Protein AF-A0A7C3W7R0-F1 (afdb_monomer_lite)

Radius of gyration: 16.01 Å; chains: 1; bounding box: 53×27×35 Å

Foldseek 3Di:
DPDDDPVVLLVLLLVQLQVLVVPDPDLCSLVSSLVVCVVVVHDPSSSLLNVQLRLNFDDQVVCVVVVHPRDGNDDPDLSSLVSSLVVLLVCCPVPPVCNDPDSVRSLVCVLVCLVVPCVSVVDDVSVVSSVVSSVVVVVVVVVVVVVPDDD

Structure (mmCIF, N/CA/C/O backbone):
data_AF-A0A7C3W7R0-F1
#
_entry.id   AF-A0A7C3W7R0-F1
#
loop_
_atom_site.group_PDB
_atom_site.id
_atom_site.type_symbol
_atom_site.label_atom_id
_atom_site.label_alt_id
_atom_site.label_comp_id
_atom_site.label_asym_id
_atom_site.label_entity_id
_atom_site.label_seq_id
_atom_site.pdbx_PDB_ins_code
_atom_site.Cartn_x
_atom_site.Cartn_y
_atom_site.Cartn_z
_atom_site.occupancy
_atom_site.B_iso_or_equiv
_atom_site.auth_seq_id
_atom_site.auth_comp_id
_atom_site.auth_asym_id
_atom_site.auth_atom_id
_atom_site.pdbx_PDB_model_num
ATOM 1 N N . VAL A 1 1 ? 11.401 12.904 12.734 1.00 46.09 1 VAL A N 1
ATOM 2 C CA . VAL A 1 1 ? 10.298 12.466 13.625 1.00 46.09 1 VAL A CA 1
ATOM 3 C C . VAL A 1 1 ? 10.838 11.250 14.364 1.00 46.09 1 VAL A C 1
ATOM 5 O O . VAL A 1 1 ? 11.120 10.284 13.687 1.00 46.09 1 VAL A O 1
ATOM 8 N N . ASN A 1 2 ? 11.076 11.307 15.682 1.00 54.06 2 ASN A N 1
ATOM 9 C CA . ASN A 1 2 ? 11.744 10.224 16.446 1.00 54.06 2 ASN A CA 1
ATOM 10 C C . ASN A 1 2 ? 10.754 9.351 17.241 1.00 54.06 2 ASN A C 1
ATOM 12 O O . ASN A 1 2 ? 11.035 8.954 18.370 1.00 54.06 2 ASN A O 1
ATOM 16 N N . ALA A 1 3 ? 9.563 9.097 16.696 1.00 64.81 3 ALA A N 1
ATOM 17 C CA . ALA A 1 3 ? 8.647 8.138 17.308 1.00 64.81 3 ALA A CA 1
ATOM 18 C C . ALA A 1 3 ? 8.980 6.730 16.785 1.00 64.81 3 ALA A C 1
ATOM 20 O O . ALA A 1 3 ? 9.109 6.574 15.569 1.00 64.81 3 ALA A O 1
ATOM 21 N N . PRO A 1 4 ? 9.136 5.719 17.659 1.00 86.12 4 PRO A N 1
ATOM 22 C CA . PRO A 1 4 ? 9.346 4.346 17.218 1.00 86.12 4 PRO A CA 1
ATOM 23 C C . PRO A 1 4 ? 8.137 3.858 16.410 1.00 86.12 4 PRO A C 1
ATOM 25 O O . PRO A 1 4 ? 6.994 4.138 16.769 1.00 86.12 4 PRO A O 1
ATOM 28 N N . VAL A 1 5 ? 8.404 3.125 15.327 1.00 93.38 5 VAL A N 1
ATOM 29 C CA . VAL A 1 5 ? 7.372 2.509 14.481 1.00 93.38 5 VAL A CA 1
ATOM 30 C C . VAL A 1 5 ? 6.678 1.386 15.252 1.00 93.38 5 VAL A C 1
ATOM 32 O O . VAL A 1 5 ? 7.341 0.510 15.812 1.00 93.38 5 VAL A O 1
ATOM 35 N N . ASP A 1 6 ? 5.346 1.380 15.254 1.00 97.00 6 ASP A N 1
ATOM 36 C CA . ASP A 1 6 ? 4.552 0.293 15.825 1.00 97.00 6 ASP A CA 1
ATOM 37 C C . ASP A 1 6 ? 4.574 -0.938 14.905 1.00 97.00 6 ASP A C 1
ATOM 39 O O . ASP A 1 6 ? 3.751 -1.111 14.000 1.00 97.00 6 ASP A O 1
ATOM 43 N N . MET A 1 7 ? 5.548 -1.815 15.140 1.00 96.50 7 MET A N 1
ATOM 44 C CA . MET A 1 7 ? 5.735 -3.023 14.339 1.00 96.50 7 MET A CA 1
ATOM 45 C C . MET A 1 7 ? 4.608 -4.051 14.508 1.00 96.50 7 MET A C 1
ATOM 47 O O . MET A 1 7 ? 4.398 -4.859 13.600 1.00 96.50 7 MET A O 1
ATOM 51 N N . GLU A 1 8 ? 3.859 -4.030 15.621 1.00 97.75 8 GLU A N 1
ATOM 52 C CA . GLU A 1 8 ? 2.691 -4.906 15.771 1.00 97.75 8 GLU A CA 1
ATOM 53 C C . GLU A 1 8 ? 1.587 -4.469 14.807 1.00 97.75 8 GLU A C 1
ATOM 55 O O . GLU A 1 8 ? 1.028 -5.308 14.089 1.00 97.75 8 GLU A O 1
ATOM 60 N N . LEU A 1 9 ? 1.311 -3.163 14.728 1.00 98.31 9 LEU A N 1
ATOM 61 C CA . LEU A 1 9 ? 0.366 -2.647 13.746 1.00 98.31 9 LEU A CA 1
ATOM 62 C C . LEU A 1 9 ? 0.834 -2.920 12.317 1.00 98.31 9 LEU A C 1
ATOM 64 O O . LEU A 1 9 ? 0.018 -3.360 11.510 1.00 98.31 9 LEU A O 1
ATOM 68 N N . VAL A 1 10 ? 2.117 -2.712 11.998 1.00 98.50 10 VAL A N 1
ATOM 69 C CA . VAL A 1 10 ? 2.650 -3.018 10.657 1.00 98.50 10 VAL A CA 1
ATOM 70 C C . VAL A 1 10 ? 2.377 -4.477 10.291 1.00 98.50 10 VAL A C 1
ATOM 72 O O . VAL A 1 10 ? 1.790 -4.746 9.244 1.00 98.50 10 VAL A O 1
ATOM 75 N N . GLY A 1 11 ? 2.729 -5.421 11.168 1.00 98.56 11 GLY A N 1
ATOM 76 C CA . GLY A 1 11 ? 2.535 -6.848 10.912 1.00 98.56 11 GLY A CA 1
ATOM 77 C C . GLY A 1 11 ? 1.062 -7.243 10.776 1.00 98.56 11 GLY A C 1
ATOM 78 O O . GLY A 1 11 ? 0.684 -7.928 9.825 1.00 98.56 11 GLY A O 1
ATOM 79 N N . ARG A 1 12 ? 0.203 -6.799 11.701 1.00 98.44 12 ARG A N 1
ATOM 80 C CA . ARG A 1 12 ? -1.230 -7.145 11.687 1.00 98.44 12 ARG A CA 1
ATOM 81 C C . ARG A 1 12 ? -1.974 -6.451 10.552 1.00 98.44 12 ARG A C 1
ATOM 83 O O . ARG A 1 12 ? -2.794 -7.082 9.891 1.00 98.44 12 ARG A O 1
ATOM 90 N N . GLY A 1 13 ? -1.679 -5.179 10.308 1.00 98.62 13 GLY A N 1
ATOM 91 C CA . GLY A 1 13 ? -2.227 -4.416 9.194 1.00 98.62 13 GLY A CA 1
ATOM 92 C C . GLY A 1 13 ? -1.850 -5.045 7.855 1.00 98.62 13 GLY A C 1
ATOM 93 O O . GLY A 1 13 ? -2.737 -5.318 7.053 1.00 98.62 13 GLY A O 1
ATOM 94 N N . ALA A 1 14 ? -0.576 -5.392 7.649 1.00 98.38 14 ALA A N 1
ATOM 95 C CA . ALA A 1 14 ? -0.132 -6.095 6.445 1.00 98.38 14 ALA A CA 1
ATOM 96 C C . ALA A 1 14 ? -0.800 -7.469 6.279 1.00 98.38 14 ALA A C 1
ATOM 98 O O . ALA A 1 14 ? -1.192 -7.822 5.172 1.00 98.38 14 ALA A O 1
ATOM 99 N N . LEU A 1 15 ? -0.997 -8.230 7.358 1.00 98.44 15 LEU A N 1
ATOM 100 C CA . LEU A 1 15 ? -1.652 -9.538 7.283 1.00 98.44 15 LEU A CA 1
ATOM 101 C C . LEU A 1 15 ? -3.137 -9.444 6.898 1.00 98.44 15 LEU A C 1
ATOM 103 O O . LEU A 1 15 ? -3.635 -10.295 6.163 1.00 98.44 15 LEU A O 1
ATOM 107 N N . PHE A 1 16 ? -3.854 -8.443 7.416 1.00 98.56 16 PHE A N 1
ATOM 108 C CA . PHE A 1 16 ? -5.312 -8.377 7.308 1.00 98.56 16 PHE A CA 1
ATOM 109 C C . PHE A 1 16 ? -5.854 -7.334 6.322 1.00 98.56 16 PHE A C 1
ATOM 111 O O . PHE A 1 16 ? -7.065 -7.341 6.105 1.00 98.56 16 PHE A O 1
ATOM 118 N N . HIS A 1 17 ? -5.028 -6.462 5.726 1.00 98.44 17 HIS A N 1
ATOM 119 C CA . HIS A 1 17 ? -5.496 -5.362 4.858 1.00 98.44 17 HIS A CA 1
ATOM 120 C C . HIS A 1 17 ? -6.497 -5.825 3.782 1.00 98.44 17 HIS A C 1
ATOM 122 O O . HIS A 1 17 ? -7.496 -5.157 3.526 1.00 98.44 17 HIS A O 1
ATOM 128 N N . ASP A 1 18 ? -6.270 -7.021 3.240 1.00 98.44 18 ASP A N 1
ATOM 129 C CA . ASP A 1 18 ? -7.035 -7.630 2.157 1.00 98.44 18 ASP A CA 1
ATOM 130 C C . ASP A 1 18 ? -8.114 -8.632 2.613 1.00 98.44 18 ASP A C 1
ATOM 132 O O . ASP A 1 18 ? -8.701 -9.337 1.788 1.00 98.44 18 ASP A O 1
ATOM 136 N N . LEU A 1 19 ? -8.418 -8.721 3.916 1.00 98.44 19 LEU A N 1
ATOM 137 C CA . LEU A 1 19 ? -9.325 -9.733 4.482 1.00 98.44 19 LEU A CA 1
ATOM 138 C C . LEU A 1 19 ? -10.689 -9.786 3.773 1.00 98.44 19 LEU A C 1
ATOM 140 O O . LEU A 1 19 ? -11.276 -10.857 3.631 1.00 98.44 19 LEU A O 1
ATOM 144 N N . GLY A 1 20 ? -11.200 -8.656 3.279 1.00 98.31 20 GLY A N 1
ATOM 145 C CA . GLY A 1 20 ? -12.470 -8.619 2.552 1.00 98.31 20 GLY A CA 1
ATOM 146 C C . GLY A 1 20 ? -12.481 -9.398 1.233 1.00 98.31 20 GLY A C 1
ATOM 147 O O . GLY A 1 20 ? -13.568 -9.740 0.755 1.00 98.31 20 GLY A O 1
ATOM 148 N N . LYS A 1 21 ? -11.313 -9.764 0.679 1.00 98.25 21 LYS A N 1
ATOM 149 C CA . LYS A 1 21 ? -11.199 -10.607 -0.524 1.00 98.25 21 LYS A CA 1
ATOM 150 C C . LYS A 1 21 ? -11.804 -11.998 -0.356 1.00 98.25 21 LYS A C 1
ATOM 152 O O . LYS A 1 21 ? -12.165 -12.623 -1.346 1.00 98.25 21 LYS A O 1
ATOM 157 N N . VAL A 1 22 ? -12.054 -12.443 0.880 1.00 98.00 22 VAL A N 1
ATOM 158 C CA . VAL A 1 22 ? -12.836 -13.665 1.152 1.00 98.00 22 VAL A CA 1
ATOM 159 C C . VAL A 1 22 ? -14.318 -13.544 0.762 1.00 98.00 22 VAL A C 1
ATOM 161 O O . VAL A 1 22 ? -15.028 -14.549 0.722 1.00 98.00 22 VAL A O 1
ATOM 164 N N . LYS A 1 23 ? -14.817 -12.323 0.523 1.00 98.06 23 LYS A N 1
ATOM 165 C CA . LYS A 1 23 ? -16.204 -12.040 0.119 1.00 98.06 23 LYS A CA 1
ATOM 166 C C . LYS A 1 23 ? -16.309 -11.405 -1.263 1.00 98.06 23 LYS A C 1
ATOM 168 O O . LYS A 1 23 ? -17.267 -11.697 -1.970 1.00 98.06 23 LYS A O 1
ATOM 173 N N . THR A 1 24 ? -15.379 -10.528 -1.638 1.00 96.94 24 THR A N 1
ATOM 174 C CA . THR A 1 24 ? -15.407 -9.845 -2.938 1.00 96.94 24 THR A CA 1
ATOM 175 C C . THR A 1 24 ? -14.018 -9.411 -3.384 1.00 96.94 24 THR A C 1
ATOM 177 O O . THR A 1 24 ? -13.209 -8.998 -2.567 1.00 96.94 24 THR A O 1
ATOM 180 N N . HIS A 1 25 ? -13.765 -9.425 -4.692 1.00 94.81 25 HIS A N 1
ATOM 181 C CA . HIS A 1 25 ? -12.565 -8.826 -5.290 1.00 94.81 25 HIS A CA 1
ATOM 182 C C . HIS A 1 25 ? -12.801 -7.392 -5.803 1.00 94.81 25 HIS A C 1
ATOM 184 O O . HIS A 1 25 ? -11.904 -6.793 -6.392 1.00 94.81 25 HIS A O 1
ATOM 190 N N . ALA A 1 26 ? -14.009 -6.850 -5.615 1.00 94.06 26 ALA A N 1
ATOM 191 C CA . ALA A 1 26 ? -14.356 -5.477 -5.975 1.00 94.06 26 ALA A CA 1
ATOM 192 C C . ALA A 1 26 ? -13.862 -4.469 -4.922 1.00 94.06 26 ALA A C 1
ATOM 194 O O . ALA A 1 26 ? -13.308 -4.848 -3.890 1.00 94.06 26 ALA A O 1
ATOM 195 N N . ILE A 1 27 ? -14.029 -3.170 -5.178 1.00 92.31 27 ILE A N 1
ATOM 196 C CA . ILE A 1 27 ? -13.415 -2.099 -4.376 1.00 92.31 27 ILE A CA 1
ATOM 197 C C . ILE A 1 27 ? -13.888 -2.074 -2.914 1.00 92.31 27 ILE A C 1
ATOM 199 O O . ILE A 1 27 ? -13.171 -1.628 -2.024 1.00 92.31 27 ILE A O 1
ATOM 203 N N . GLU A 1 28 ? -15.066 -2.627 -2.650 1.00 94.38 28 GLU A N 1
ATOM 204 C CA . GLU A 1 28 ? -15.698 -2.694 -1.339 1.00 94.38 28 GLU A CA 1
ATOM 205 C C . GLU A 1 28 ? -14.996 -3.665 -0.379 1.00 94.38 28 GLU A C 1
ATOM 207 O O . GLU A 1 28 ? -15.346 -3.691 0.803 1.00 94.38 28 GLU A O 1
ATOM 212 N N . HIS A 1 29 ? -14.013 -4.451 -0.842 1.00 97.38 29 HIS A N 1
ATOM 213 C CA . HIS A 1 29 ? -13.278 -5.386 0.015 1.00 97.38 29 HIS A CA 1
ATOM 214 C C . HIS A 1 29 ? -12.595 -4.695 1.201 1.00 97.38 29 HIS A C 1
ATOM 216 O O . HIS A 1 29 ? -12.533 -5.297 2.265 1.00 97.38 29 HIS A O 1
ATOM 222 N N . GLY A 1 30 ? -12.175 -3.431 1.083 1.00 96.62 30 GLY A N 1
ATOM 223 C CA . GLY A 1 30 ? -11.640 -2.689 2.229 1.00 96.62 30 GLY A CA 1
ATOM 224 C C . GLY A 1 30 ? -12.665 -2.532 3.362 1.00 96.62 30 GLY A C 1
ATOM 225 O O . GLY A 1 30 ? -12.426 -2.954 4.493 1.00 96.62 30 GLY A O 1
ATOM 226 N N . ARG A 1 31 ? -13.866 -2.027 3.036 1.00 95.38 31 ARG A N 1
ATOM 227 C CA . ARG A 1 31 ? -14.986 -1.878 3.990 1.00 95.38 31 ARG A CA 1
ATOM 228 C C . ARG A 1 31 ? -15.451 -3.228 4.537 1.00 95.38 31 ARG A C 1
ATOM 230 O O . ARG A 1 31 ? -15.640 -3.385 5.739 1.00 95.38 31 ARG A O 1
ATOM 237 N N . ILE A 1 32 ? -15.638 -4.214 3.658 1.00 97.19 32 ILE A N 1
ATOM 238 C CA . ILE A 1 32 ? -16.088 -5.556 4.057 1.00 97.19 32 ILE A CA 1
ATOM 239 C C . ILE A 1 32 ? -15.042 -6.229 4.954 1.00 97.19 32 ILE A C 1
ATOM 241 O O . ILE A 1 32 ? -15.402 -6.883 5.930 1.00 97.19 32 ILE A O 1
ATOM 245 N N . GLY A 1 33 ? -13.753 -6.046 4.661 1.00 98.00 33 GLY A N 1
ATOM 246 C CA . GLY A 1 33 ? -12.653 -6.506 5.503 1.00 98.00 33 GLY A CA 1
ATOM 247 C C . GLY A 1 33 ? -12.728 -5.904 6.901 1.00 98.00 33 GLY A C 1
ATOM 248 O O . GLY A 1 33 ? -12.711 -6.647 7.881 1.00 98.00 33 GLY A O 1
ATOM 249 N N . ALA A 1 34 ? -12.910 -4.585 7.003 1.00 97.38 34 ALA A N 1
ATOM 250 C CA . ALA A 1 34 ? -13.049 -3.902 8.287 1.00 97.38 34 ALA A CA 1
ATOM 251 C C . ALA A 1 34 ? -14.262 -4.398 9.097 1.00 97.38 34 ALA A C 1
ATOM 253 O O . ALA A 1 34 ? -14.153 -4.590 10.311 1.00 97.38 34 ALA A O 1
ATOM 254 N N . GLU A 1 35 ? -15.394 -4.674 8.440 1.00 97.31 35 GLU A N 1
ATOM 255 C CA . GLU A 1 35 ? -16.591 -5.261 9.064 1.00 97.31 35 GLU A CA 1
ATOM 256 C C . GLU A 1 35 ? -16.340 -6.680 9.586 1.00 97.31 35 GLU A C 1
ATOM 258 O O . GLU A 1 35 ? -16.702 -6.996 10.722 1.00 97.31 35 GLU A O 1
ATOM 263 N N . LEU A 1 36 ? -15.663 -7.527 8.805 1.00 98.25 36 LEU A N 1
ATOM 264 C CA . LEU A 1 36 ? -15.224 -8.848 9.264 1.00 98.25 36 LEU A CA 1
ATOM 265 C C . LEU A 1 36 ? -14.251 -8.734 10.443 1.00 98.25 36 LEU A C 1
ATOM 267 O O . LEU A 1 36 ? -14.339 -9.507 11.396 1.00 98.25 36 LEU A O 1
ATOM 271 N N . GLY A 1 37 ? -13.365 -7.739 10.414 1.00 98.25 37 GLY A N 1
ATOM 272 C CA . GLY A 1 37 ? -12.426 -7.464 11.491 1.00 98.25 37 GLY A CA 1
ATOM 273 C C . GLY A 1 37 ? -13.108 -7.157 12.825 1.00 98.25 37 GLY A C 1
ATOM 274 O O . GLY A 1 37 ? -12.590 -7.558 13.864 1.00 98.25 37 GLY A O 1
ATOM 275 N N . VAL A 1 38 ? -14.286 -6.516 12.821 1.00 98.00 38 VAL A N 1
ATOM 276 C CA . VAL A 1 38 ? -15.083 -6.302 14.046 1.00 98.00 38 VAL A CA 1
ATOM 277 C C . VAL A 1 38 ? -15.498 -7.639 14.655 1.00 98.00 38 VAL A C 1
ATOM 279 O O . VAL A 1 38 ? -15.303 -7.856 15.848 1.00 98.00 38 VAL A O 1
ATOM 282 N N . ALA A 1 39 ? -16.021 -8.556 13.836 1.00 96.62 39 ALA A N 1
ATOM 283 C CA . ALA A 1 39 ? -16.454 -9.877 14.293 1.00 96.62 39 ALA A CA 1
ATOM 284 C C . ALA A 1 39 ? -15.290 -10.739 14.818 1.00 96.62 39 ALA A C 1
ATOM 286 O O . ALA A 1 39 ? -15.496 -11.593 15.677 1.00 96.62 39 ALA A O 1
ATOM 287 N N . LEU A 1 40 ? -14.072 -10.496 14.326 1.00 97.19 40 LEU A N 1
ATOM 288 C CA . LEU A 1 40 ? -12.842 -11.159 14.766 1.00 97.19 40 LEU A CA 1
ATOM 289 C C . LEU A 1 40 ? -12.170 -10.484 15.976 1.00 97.19 40 LEU A C 1
ATOM 291 O O . LEU A 1 40 ? -11.148 -10.978 16.449 1.00 97.19 40 LEU A O 1
ATOM 295 N N . GLY A 1 41 ? -12.702 -9.363 16.475 1.00 97.94 41 GLY A N 1
ATOM 296 C CA . GLY A 1 41 ? -12.104 -8.625 17.592 1.00 97.94 41 GLY A CA 1
ATOM 297 C C . GLY A 1 41 ? -10.792 -7.916 17.236 1.00 97.94 41 GLY A C 1
ATOM 298 O O . GLY A 1 41 ? -9.935 -7.733 18.102 1.00 97.94 41 GLY A O 1
ATOM 299 N N . LEU A 1 42 ? -10.599 -7.537 15.968 1.00 98.25 42 LEU A N 1
ATOM 300 C CA . LEU A 1 42 ? -9.409 -6.802 15.546 1.00 98.25 42 LEU A CA 1
ATOM 301 C C . LEU A 1 42 ? -9.440 -5.346 16.059 1.00 98.25 42 LEU A C 1
ATOM 303 O O . LEU A 1 42 ? -10.494 -4.697 15.996 1.00 98.25 42 LEU A O 1
ATOM 307 N N . PRO A 1 43 ? -8.291 -4.805 16.518 1.00 97.94 43 PRO A N 1
ATOM 308 C CA . PRO A 1 43 ? -8.156 -3.405 16.910 1.00 97.94 43 PRO A CA 1
ATOM 309 C C . PRO A 1 43 ? -8.619 -2.456 15.810 1.00 97.94 43 PRO A C 1
ATOM 311 O O . PRO A 1 43 ? -8.591 -2.796 14.624 1.00 97.94 43 PRO A O 1
ATOM 314 N N . GLN A 1 44 ? -9.060 -1.263 16.204 1.00 97.88 44 GLN A N 1
ATOM 315 C CA . GLN A 1 44 ? -9.560 -0.276 15.252 1.00 97.88 44 GLN A CA 1
ATOM 316 C C . GLN A 1 44 ? -8.494 0.103 14.227 1.00 97.88 44 GLN A C 1
ATOM 318 O O . GLN A 1 44 ? -8.775 0.099 13.040 1.00 97.88 44 GLN A O 1
ATOM 323 N N . GLU A 1 45 ? -7.259 0.292 14.666 1.00 97.94 45 GLU A N 1
ATOM 324 C CA . GLU A 1 45 ? -6.123 0.697 13.847 1.00 97.94 45 GLU A CA 1
ATOM 325 C C . GLU A 1 45 ? -5.831 -0.314 12.727 1.00 97.94 45 GLU A C 1
ATOM 327 O O . GLU A 1 45 ? -5.503 0.067 11.608 1.00 97.94 45 GLU A O 1
ATOM 332 N N . VAL A 1 46 ? -6.010 -1.614 12.996 1.00 98.62 46 VAL A N 1
ATOM 333 C CA . VAL A 1 46 ? -5.859 -2.673 11.982 1.00 98.62 46 VAL A CA 1
ATOM 334 C C . VAL A 1 46 ? -7.014 -2.631 10.980 1.00 98.62 46 VAL A C 1
ATOM 336 O O . VAL A 1 46 ? -6.804 -2.829 9.787 1.00 98.62 46 VAL A O 1
ATOM 339 N N . ARG A 1 47 ? -8.240 -2.375 11.449 1.00 98.38 47 ARG A N 1
ATOM 340 C CA . ARG A 1 47 ? -9.429 -2.259 10.588 1.00 98.38 47 ARG A CA 1
ATOM 341 C C . ARG A 1 47 ? -9.372 -1.002 9.719 1.00 98.38 47 ARG A C 1
ATOM 343 O O . ARG A 1 47 ? -9.749 -1.066 8.553 1.00 98.38 47 ARG A O 1
ATOM 350 N N . ASP A 1 48 ? -8.833 0.091 10.245 1.00 97.94 48 ASP A N 1
ATOM 351 C CA . ASP A 1 48 ? -8.643 1.343 9.518 1.00 97.94 48 ASP A CA 1
ATOM 352 C C . ASP A 1 48 ? -7.699 1.141 8.322 1.00 97.94 48 ASP A C 1
ATOM 354 O O . ASP A 1 48 ? -8.002 1.608 7.226 1.00 97.94 48 ASP A O 1
ATOM 358 N N . VAL A 1 49 ? -6.620 0.359 8.474 1.00 98.44 49 VAL A N 1
ATOM 359 C CA . VAL A 1 49 ? -5.746 -0.032 7.348 1.00 98.44 49 VAL A CA 1
ATOM 360 C C . VAL A 1 49 ? -6.546 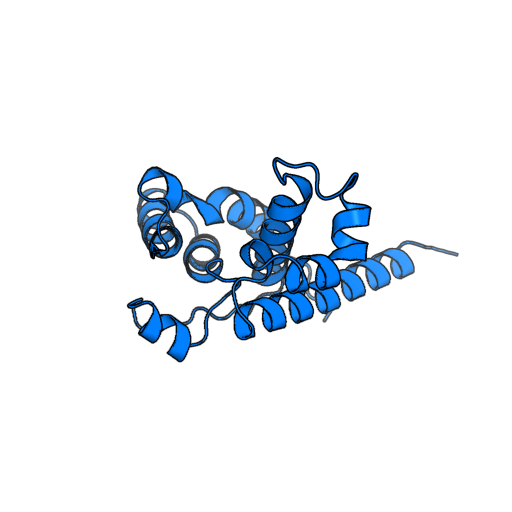-0.718 6.234 1.00 98.44 49 VAL A C 1
ATOM 362 O O . VAL A 1 49 ? -6.341 -0.414 5.059 1.00 98.44 49 VAL A O 1
ATOM 365 N N . MET A 1 50 ? -7.494 -1.599 6.574 1.00 98.19 50 MET A N 1
ATOM 366 C CA . MET A 1 50 ? -8.327 -2.287 5.576 1.00 98.19 50 MET A CA 1
ATOM 367 C C . MET A 1 50 ? -9.190 -1.303 4.788 1.00 98.19 50 MET A C 1
ATOM 369 O O . MET A 1 50 ? -9.283 -1.411 3.572 1.00 98.19 50 MET A O 1
ATOM 373 N N . GLU A 1 51 ? -9.805 -0.311 5.430 1.00 96.62 51 GLU A N 1
ATOM 374 C CA . GLU A 1 51 ? -10.607 0.677 4.696 1.00 96.62 51 GLU A CA 1
ATOM 375 C C . GLU A 1 51 ? -9.730 1.609 3.851 1.00 96.62 51 GLU A C 1
ATOM 377 O O . GLU A 1 51 ? -10.099 1.968 2.732 1.00 96.62 51 GLU A O 1
ATOM 382 N N . LYS A 1 52 ? -8.552 1.965 4.370 1.00 97.88 52 LYS A N 1
ATOM 383 C CA . LYS A 1 52 ? -7.654 2.963 3.786 1.00 97.88 52 LYS A CA 1
ATOM 384 C C . LYS A 1 52 ? -6.748 2.438 2.675 1.00 97.88 52 LYS A C 1
ATOM 386 O O . LYS A 1 52 ? -6.305 3.230 1.851 1.00 97.88 52 LYS A O 1
ATOM 391 N N . HIS A 1 53 ? -6.457 1.137 2.599 1.00 97.25 53 HIS A N 1
ATOM 392 C CA . HIS A 1 53 ? -5.495 0.628 1.606 1.00 97.25 53 HIS A CA 1
ATOM 393 C C . HIS A 1 53 ? -5.968 0.767 0.148 1.00 97.25 53 HIS A C 1
ATOM 395 O O . HIS A 1 53 ? -5.156 0.793 -0.783 1.00 97.25 53 HIS A O 1
ATOM 401 N N . ILE A 1 54 ? -7.276 0.928 -0.063 1.00 95.19 54 ILE A N 1
ATOM 402 C CA . ILE A 1 54 ? -7.869 1.131 -1.383 1.00 95.19 54 ILE A CA 1
ATOM 403 C C . ILE A 1 54 ? -7.250 2.359 -2.056 1.00 95.19 54 ILE A C 1
ATOM 405 O O . ILE A 1 54 ? -7.358 3.476 -1.561 1.00 95.19 54 ILE A O 1
ATOM 409 N N . ARG A 1 55 ? -6.608 2.146 -3.216 1.00 94.69 55 ARG A N 1
ATOM 410 C CA . ARG A 1 55 ? -5.887 3.186 -3.987 1.00 94.69 55 ARG A CA 1
ATOM 411 C C . ARG A 1 55 ? -4.853 3.974 -3.162 1.00 94.69 55 ARG A C 1
ATOM 413 O O . ARG A 1 55 ? -4.563 5.133 -3.466 1.00 94.69 55 ARG A O 1
ATOM 420 N N . GLY A 1 56 ? -4.288 3.325 -2.146 1.00 96.12 56 GLY A N 1
ATOM 421 C CA . GLY A 1 56 ? -3.314 3.918 -1.241 1.00 96.12 56 GLY A CA 1
ATOM 422 C C . GLY A 1 56 ? -3.847 5.137 -0.496 1.00 96.12 56 GLY A C 1
ATOM 423 O O . GLY A 1 56 ? -3.179 6.162 -0.440 1.00 96.12 56 GLY A O 1
ATOM 424 N N . GLY A 1 57 ? -5.069 5.033 0.017 1.00 97.00 57 GLY A N 1
ATOM 425 C CA . GLY A 1 57 ? -5.820 6.131 0.604 1.00 97.00 57 GLY A CA 1
ATOM 426 C C . GLY A 1 57 ? -6.652 6.882 -0.429 1.00 97.00 57 GLY A C 1
ATOM 427 O O . GLY A 1 57 ? -6.387 6.846 -1.633 1.00 97.00 57 GLY A O 1
ATOM 428 N N . LEU A 1 58 ? -7.684 7.576 0.047 1.00 96.88 58 LEU A N 1
ATOM 429 C CA . LEU A 1 58 ? -8.612 8.325 -0.800 1.00 96.88 58 LEU A CA 1
ATOM 430 C C . LEU A 1 58 ? -8.886 9.705 -0.211 1.00 96.88 58 LEU A C 1
ATOM 432 O O . LEU A 1 58 ? -9.017 9.874 1.000 1.00 96.88 58 LEU A O 1
ATOM 436 N N . SER A 1 59 ? -9.039 10.694 -1.087 1.00 96.19 59 SER A N 1
ATOM 437 C CA . SER A 1 59 ? -9.677 11.954 -0.716 1.00 96.19 59 SER A CA 1
ATOM 438 C C . SER A 1 59 ? -11.191 11.769 -0.522 1.00 96.19 59 SER A C 1
ATOM 440 O O . SER A 1 59 ? -11.785 10.852 -1.101 1.00 96.19 59 SER A O 1
ATOM 442 N N . PR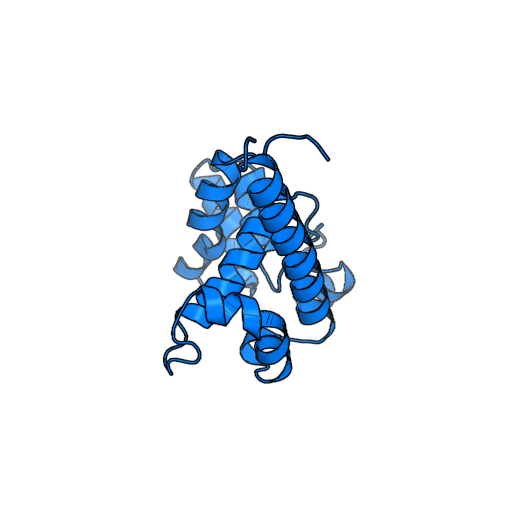O A 1 60 ? -11.869 12.684 0.199 1.00 95.50 60 PRO A N 1
ATOM 443 C CA . PRO A 1 60 ? -13.328 12.658 0.316 1.00 95.50 60 PRO A CA 1
ATOM 444 C C . PRO A 1 60 ? -14.049 12.704 -1.039 1.00 95.50 60 PRO A C 1
ATOM 446 O O . PRO A 1 60 ? -15.140 12.160 -1.190 1.00 95.50 60 PRO A O 1
ATOM 449 N N . GLN A 1 61 ? -13.453 13.359 -2.042 1.00 95.56 61 GLN A N 1
ATOM 450 C CA . GLN A 1 61 ? -14.000 13.375 -3.396 1.00 95.56 61 GLN A CA 1
ATOM 451 C C . GLN A 1 61 ? -13.906 11.994 -4.052 1.00 95.56 61 GLN A C 1
ATOM 453 O O . GLN A 1 61 ? -14.916 11.506 -4.550 1.00 95.56 61 GLN A O 1
ATOM 458 N N . GLU A 1 62 ? -12.737 11.349 -4.009 1.00 96.00 62 GLU A N 1
ATOM 459 C CA . GLU A 1 62 ? -12.566 10.005 -4.569 1.00 96.00 62 GLU A CA 1
ATOM 460 C C . GLU A 1 62 ? -13.486 8.988 -3.882 1.00 96.00 62 GLU A C 1
ATOM 462 O O . GLU A 1 62 ? -14.081 8.153 -4.557 1.00 96.00 62 GLU A O 1
ATOM 467 N N . ALA A 1 63 ? -13.659 9.077 -2.559 1.00 94.88 63 ALA A N 1
ATOM 468 C CA . ALA A 1 63 ? -14.586 8.216 -1.826 1.00 94.88 63 ALA A CA 1
ATOM 469 C C . ALA A 1 63 ? -16.029 8.35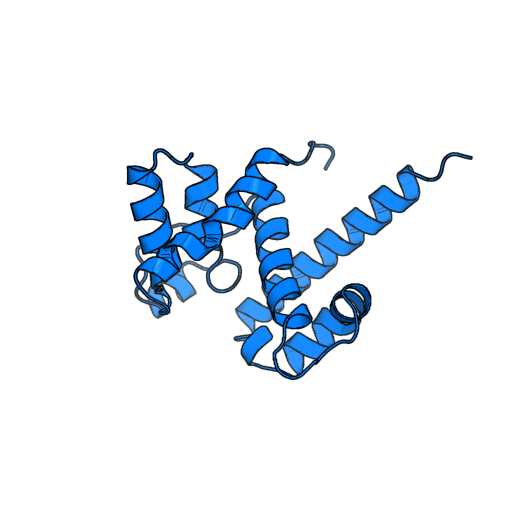9 -2.342 1.00 94.88 63 ALA A C 1
ATOM 471 O O . ALA A 1 63 ? -16.683 7.355 -2.630 1.00 94.88 63 ALA A O 1
ATOM 472 N N . ARG A 1 64 ? -16.502 9.597 -2.552 1.00 94.94 64 ARG A N 1
ATOM 473 C CA . ARG A 1 64 ? -17.828 9.866 -3.135 1.00 94.94 64 ARG A CA 1
ATOM 474 C C . ARG A 1 64 ? -17.959 9.348 -4.566 1.00 94.94 64 ARG A C 1
ATOM 476 O O . ARG A 1 64 ? -18.976 8.745 -4.892 1.00 94.94 64 ARG A O 1
ATOM 483 N N . GLU A 1 65 ? -16.947 9.556 -5.407 1.00 94.25 65 GLU A N 1
ATOM 484 C CA . GLU A 1 65 ? -16.923 9.056 -6.792 1.00 94.25 65 GLU A CA 1
ATOM 485 C C . GLU A 1 65 ? -16.999 7.525 -6.859 1.00 94.25 65 GLU A C 1
ATOM 487 O O . GLU A 1 65 ? -17.553 6.967 -7.804 1.00 94.25 65 GLU A O 1
ATOM 492 N N . LEU A 1 66 ? -16.470 6.849 -5.840 1.00 91.12 66 LEU A N 1
ATOM 493 C CA . LEU A 1 66 ? -16.491 5.396 -5.701 1.00 91.12 66 LEU A CA 1
ATOM 494 C C . LEU A 1 66 ? -17.728 4.872 -4.957 1.00 91.12 66 LEU A C 1
ATOM 496 O O . LEU A 1 66 ? -17.833 3.668 -4.742 1.00 91.12 66 LEU A O 1
ATOM 500 N N . GLY A 1 67 ? -18.659 5.747 -4.559 1.00 92.50 67 GLY A N 1
ATOM 501 C CA . GLY A 1 67 ? -19.860 5.363 -3.813 1.00 92.50 67 GLY A CA 1
ATOM 502 C C . GLY A 1 67 ? -19.569 4.814 -2.413 1.00 92.50 67 GLY A C 1
ATOM 503 O O . GLY A 1 67 ? -20.376 4.059 -1.868 1.00 92.50 67 GLY A O 1
ATOM 504 N N . LEU A 1 68 ? -18.415 5.156 -1.837 1.00 91.38 68 LEU A N 1
ATOM 505 C CA . LEU A 1 68 ? -18.031 4.735 -0.495 1.00 91.38 68 LEU A CA 1
ATOM 506 C C . LEU A 1 68 ? -18.712 5.610 0.575 1.00 91.38 68 LEU A C 1
ATOM 508 O O . LEU A 1 68 ? -19.066 6.760 0.299 1.00 91.38 68 LEU A O 1
ATOM 512 N N . PRO A 1 69 ? -18.904 5.085 1.802 1.00 90.81 69 PRO A N 1
ATOM 513 C CA . PRO A 1 69 ? -19.398 5.872 2.929 1.00 90.81 69 PRO A CA 1
ATOM 514 C C . PRO A 1 69 ? -18.564 7.134 3.182 1.00 90.81 69 PRO A C 1
ATOM 516 O O . PRO A 1 69 ? -17.360 7.144 2.949 1.00 90.81 69 PRO A O 1
ATOM 519 N N . ASP A 1 70 ? -19.191 8.183 3.718 1.00 92.62 70 ASP A N 1
ATOM 520 C CA . ASP A 1 70 ? -18.483 9.408 4.104 1.00 92.62 70 ASP A CA 1
ATOM 521 C C . ASP A 1 70 ? -17.612 9.150 5.343 1.00 92.62 70 ASP A C 1
ATOM 523 O O . ASP A 1 70 ? -18.109 9.067 6.470 1.00 92.62 70 ASP A O 1
ATOM 527 N N . ARG A 1 71 ? -16.317 8.922 5.107 1.00 91.88 71 ARG A N 1
ATOM 528 C CA . ARG A 1 71 ? -15.293 8.607 6.110 1.00 91.88 71 ARG A CA 1
ATOM 529 C C . ARG A 1 71 ? -13.943 9.173 5.687 1.00 91.88 71 ARG A C 1
ATOM 531 O O . ARG A 1 71 ? -13.738 9.563 4.538 1.00 91.88 71 ARG A O 1
ATOM 538 N N . ASP A 1 72 ? -13.013 9.181 6.633 1.00 94.88 72 ASP A N 1
ATOM 539 C CA . ASP A 1 72 ? -11.632 9.558 6.382 1.00 94.88 72 ASP A CA 1
ATOM 540 C C . ASP A 1 72 ? -10.800 8.354 5.919 1.00 94.88 72 ASP A C 1
ATOM 542 O O . ASP A 1 72 ? -10.503 7.438 6.688 1.00 94.88 72 ASP A O 1
ATOM 546 N N . TYR A 1 73 ? -10.424 8.383 4.644 1.00 96.88 73 TYR A N 1
ATOM 547 C CA . TYR A 1 73 ? -9.606 7.363 3.996 1.00 96.88 73 TYR A CA 1
ATOM 548 C C . TYR A 1 73 ? -8.147 7.807 3.808 1.00 96.88 73 TYR A C 1
ATOM 550 O O . TYR A 1 73 ? -7.385 7.116 3.130 1.00 96.88 73 TYR A O 1
ATOM 558 N N . ALA A 1 74 ? -7.741 8.960 4.351 1.00 96.88 74 ALA A N 1
ATOM 559 C CA . ALA A 1 74 ? -6.359 9.412 4.270 1.00 96.88 74 ALA A CA 1
ATOM 560 C C . ALA A 1 74 ? -5.444 8.633 5.232 1.00 96.88 74 ALA A C 1
ATOM 562 O O . ALA A 1 74 ? -5.867 8.111 6.271 1.00 96.88 74 ALA A O 1
ATOM 563 N N . LEU A 1 75 ? -4.163 8.559 4.858 1.00 97.56 75 LEU A N 1
ATOM 564 C CA . LEU A 1 75 ? -3.125 7.886 5.636 1.00 97.56 75 LEU A CA 1
ATOM 565 C C . LEU A 1 75 ? -2.448 8.898 6.559 1.00 97.56 75 LEU A C 1
ATOM 567 O O . LEU A 1 75 ? -1.658 9.735 6.114 1.00 97.56 75 LEU A O 1
ATOM 571 N N . HIS A 1 76 ? -2.740 8.805 7.849 1.00 95.62 76 HIS A N 1
ATOM 572 C CA . HIS A 1 76 ? -2.251 9.732 8.871 1.00 95.62 76 HIS A CA 1
ATOM 573 C C . HIS A 1 76 ? -1.024 9.192 9.595 1.00 95.62 76 HIS A C 1
ATOM 575 O O . HIS A 1 76 ? -0.220 9.965 10.115 1.00 95.62 76 HIS A O 1
ATOM 581 N N . ARG A 1 77 ? -0.845 7.870 9.590 1.00 96.06 77 ARG A N 1
ATOM 582 C CA . ARG A 1 77 ? 0.245 7.180 10.275 1.00 96.06 77 ARG A CA 1
ATOM 583 C C . ARG A 1 77 ? 1.344 6.735 9.320 1.00 96.06 77 ARG A C 1
ATOM 585 O O . ARG A 1 77 ? 1.081 6.382 8.171 1.00 96.06 77 ARG A O 1
ATOM 592 N N . LEU A 1 78 ? 2.576 6.687 9.827 1.00 96.94 78 LEU A N 1
ATOM 593 C CA . LEU A 1 78 ? 3.699 6.116 9.083 1.00 96.94 78 LEU A CA 1
ATOM 594 C C . LEU A 1 78 ? 3.480 4.616 8.833 1.00 96.94 78 LEU A C 1
ATOM 596 O O . LEU A 1 78 ? 3.745 4.143 7.734 1.00 96.94 78 LEU A O 1
ATOM 600 N N . GLU A 1 79 ? 2.921 3.881 9.799 1.00 98.31 79 GLU A N 1
ATOM 601 C CA . GLU A 1 79 ? 2.624 2.451 9.652 1.00 98.31 79 GLU A CA 1
ATOM 602 C C . GLU A 1 79 ? 1.659 2.179 8.491 1.00 98.31 79 GLU A C 1
ATOM 604 O O . GLU A 1 79 ? 1.891 1.265 7.704 1.00 98.31 79 GLU A O 1
ATOM 609 N N . GLU A 1 80 ? 0.616 3.003 8.334 1.00 98.44 80 GLU A N 1
ATOM 610 C CA . GLU A 1 80 ? -0.333 2.903 7.216 1.00 98.44 80 GLU A CA 1
ATOM 611 C C . GLU A 1 80 ? 0.385 3.068 5.870 1.00 98.44 80 GLU A C 1
ATOM 613 O O . GLU A 1 80 ? 0.184 2.268 4.955 1.00 98.44 80 GLU A O 1
ATOM 618 N N . ARG A 1 81 ? 1.263 4.075 5.762 1.00 98.44 81 ARG A N 1
ATOM 619 C CA . ARG A 1 81 ? 2.043 4.345 4.545 1.00 98.44 81 ARG A CA 1
ATOM 620 C C . ARG A 1 81 ? 3.042 3.228 4.247 1.00 98.44 81 ARG A C 1
ATOM 622 O O . ARG A 1 81 ? 3.144 2.827 3.091 1.00 98.44 81 ARG A O 1
ATOM 629 N N . ILE A 1 82 ? 3.704 2.671 5.265 1.00 98.31 82 ILE A N 1
ATOM 630 C CA . ILE A 1 82 ? 4.597 1.507 5.127 1.00 98.31 82 ILE A CA 1
ATOM 631 C C . ILE A 1 82 ? 3.834 0.301 4.578 1.00 98.31 82 ILE A C 1
ATOM 633 O O . ILE A 1 82 ? 4.262 -0.279 3.581 1.00 98.31 82 ILE A O 1
ATOM 637 N N . ILE A 1 83 ? 2.701 -0.061 5.192 1.00 98.69 83 ILE A N 1
ATOM 638 C CA . ILE A 1 83 ? 1.904 -1.228 4.784 1.00 98.69 83 ILE A CA 1
ATOM 639 C C . ILE A 1 83 ? 1.455 -1.087 3.326 1.00 98.69 83 ILE A C 1
ATOM 641 O O . ILE A 1 83 ? 1.626 -2.003 2.527 1.00 98.69 83 ILE A O 1
ATOM 645 N N . ILE A 1 84 ? 0.912 0.073 2.965 1.00 98.38 84 ILE A N 1
ATOM 646 C CA . ILE A 1 84 ? 0.334 0.330 1.641 1.00 98.38 84 ILE A CA 1
ATOM 647 C C . ILE A 1 84 ? 1.407 0.466 0.554 1.00 98.38 84 ILE A C 1
ATOM 649 O O . ILE A 1 84 ? 1.196 0.067 -0.594 1.00 98.38 84 ILE A O 1
ATOM 653 N N . TYR A 1 85 ? 2.566 1.027 0.895 1.00 98.44 85 TYR A N 1
ATOM 654 C CA . TYR A 1 85 ? 3.719 1.028 0.002 1.00 98.44 85 TYR A CA 1
ATOM 655 C C . TYR A 1 85 ? 4.221 -0.398 -0.247 1.00 98.44 85 TYR A C 1
ATOM 657 O O . TYR A 1 85 ? 4.444 -0.773 -1.399 1.00 98.44 85 TYR A O 1
ATOM 665 N N . ALA A 1 86 ? 4.345 -1.203 0.812 1.00 98.31 86 ALA A N 1
ATOM 666 C CA . ALA A 1 86 ? 4.759 -2.596 0.709 1.00 98.31 86 ALA A CA 1
ATOM 667 C C . ALA A 1 86 ? 3.766 -3.432 -0.114 1.00 98.31 86 ALA A C 1
ATOM 669 O O . ALA A 1 86 ? 4.208 -4.189 -0.971 1.00 98.31 86 ALA A O 1
ATOM 670 N N . ASP A 1 87 ? 2.454 -3.243 0.070 1.00 98.31 87 ASP A N 1
ATOM 671 C CA . ASP A 1 87 ? 1.401 -3.859 -0.754 1.00 98.31 87 ASP A CA 1
ATOM 672 C C . ASP A 1 87 ? 1.641 -3.599 -2.253 1.00 98.31 87 ASP A C 1
ATOM 674 O O . ASP A 1 87 ? 1.799 -4.523 -3.055 1.00 98.31 87 ASP A O 1
ATOM 678 N N . ARG A 1 88 ? 1.815 -2.325 -2.634 1.00 98.00 88 ARG A N 1
ATOM 679 C CA . ARG A 1 88 ? 2.096 -1.956 -4.030 1.00 98.00 88 ARG A CA 1
ATOM 680 C C . ARG A 1 88 ? 3.418 -2.533 -4.542 1.00 98.00 88 ARG A C 1
ATOM 682 O O . ARG A 1 88 ? 3.503 -2.887 -5.718 1.00 98.00 88 ARG A O 1
ATOM 689 N N . LEU A 1 89 ? 4.446 -2.600 -3.700 1.00 98.06 89 LEU A N 1
ATOM 690 C CA . LEU A 1 89 ? 5.742 -3.161 -4.072 1.00 98.06 89 LEU A CA 1
ATOM 691 C C . LEU A 1 89 ? 5.649 -4.679 -4.292 1.00 98.06 89 LEU A C 1
ATOM 693 O O . LEU A 1 89 ? 6.195 -5.186 -5.269 1.00 98.06 89 LEU A O 1
ATOM 697 N N . VAL A 1 90 ? 4.913 -5.399 -3.442 1.00 97.81 90 VAL A N 1
ATOM 698 C CA . VAL A 1 90 ? 4.672 -6.843 -3.584 1.00 97.81 90 VAL A CA 1
ATOM 699 C C . VAL A 1 90 ? 3.889 -7.145 -4.859 1.00 97.81 90 VAL A C 1
ATOM 701 O O . VAL A 1 90 ? 4.262 -8.073 -5.576 1.00 97.81 90 VAL A O 1
ATOM 704 N N . ASP A 1 91 ? 2.890 -6.331 -5.209 1.00 97.00 91 ASP A N 1
ATOM 705 C CA . ASP A 1 91 ? 2.170 -6.419 -6.490 1.00 97.00 91 ASP A CA 1
ATOM 706 C C . ASP A 1 91 ? 3.122 -6.375 -7.710 1.00 97.00 91 ASP A C 1
ATOM 708 O O . ASP 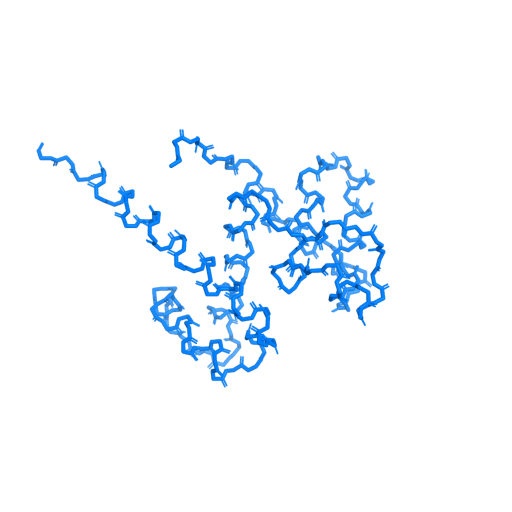A 1 91 ? 2.876 -7.027 -8.727 1.00 97.00 91 ASP A O 1
ATOM 712 N N . ILE A 1 92 ? 4.206 -5.595 -7.629 1.00 98.44 92 ILE A N 1
ATOM 713 C CA . ILE A 1 92 ? 5.223 -5.475 -8.688 1.00 98.44 92 ILE A CA 1
ATOM 714 C C . ILE A 1 92 ? 6.181 -6.669 -8.659 1.00 98.44 92 ILE A C 1
ATOM 716 O O . ILE A 1 92 ? 6.439 -7.275 -9.696 1.00 98.44 92 ILE A O 1
ATOM 720 N N . ILE A 1 93 ? 6.693 -7.017 -7.474 1.00 98.44 93 ILE A N 1
ATOM 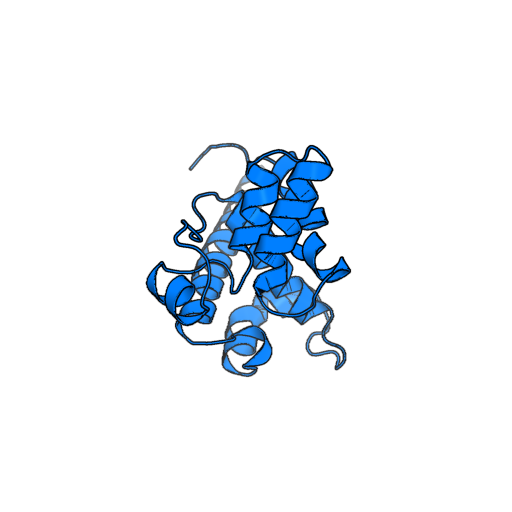721 C CA . ILE A 1 93 ? 7.640 -8.126 -7.274 1.00 98.44 93 ILE A CA 1
ATOM 722 C C . ILE A 1 93 ? 7.031 -9.455 -7.724 1.00 98.44 93 ILE A C 1
ATOM 724 O O . ILE A 1 93 ? 7.718 -10.298 -8.294 1.00 98.44 93 ILE A O 1
ATOM 728 N N . THR A 1 94 ? 5.740 -9.645 -7.463 1.00 97.50 94 THR A N 1
ATOM 729 C CA . THR A 1 94 ? 5.013 -10.884 -7.759 1.00 97.50 94 THR A CA 1
ATOM 730 C C . THR A 1 94 ? 4.275 -10.840 -9.095 1.00 97.50 94 THR A C 1
ATOM 732 O O . THR A 1 94 ? 3.403 -11.675 -9.343 1.00 97.50 94 THR A O 1
ATOM 735 N N . ASP A 1 95 ? 4.618 -9.891 -9.974 1.00 97.62 95 ASP A N 1
ATOM 736 C CA . ASP A 1 95 ? 3.982 -9.792 -11.281 1.00 97.62 95 ASP A CA 1
ATOM 737 C C . ASP A 1 95 ? 4.061 -11.127 -12.047 1.00 97.62 95 ASP A C 1
ATOM 739 O O . ASP A 1 95 ? 5.163 -11.645 -12.252 1.00 97.62 95 ASP A O 1
ATOM 743 N N . PRO A 1 96 ? 2.934 -11.676 -12.543 1.00 96.19 96 PRO A N 1
ATOM 744 C CA . PRO A 1 96 ? 2.921 -12.964 -13.241 1.00 96.19 96 PRO A CA 1
ATOM 745 C C . PRO A 1 96 ? 3.787 -13.033 -14.505 1.00 96.19 96 PRO A C 1
ATOM 747 O O . PRO A 1 96 ? 4.042 -14.132 -14.992 1.00 96.19 96 PRO A O 1
ATOM 750 N N . TYR A 1 97 ? 4.231 -11.895 -15.046 1.00 95.44 97 TYR A N 1
ATOM 751 C CA . TYR A 1 97 ? 5.082 -11.839 -16.237 1.00 95.44 97 TYR A CA 1
ATOM 752 C C . TYR A 1 97 ? 6.560 -11.581 -15.921 1.00 95.44 97 TYR A C 1
ATOM 754 O O . TYR A 1 97 ? 7.353 -11.442 -16.850 1.00 95.44 97 TYR A O 1
ATOM 762 N N . GLY A 1 98 ? 6.942 -11.537 -14.639 1.00 95.00 98 GLY A N 1
ATOM 763 C CA . GLY A 1 98 ? 8.331 -11.331 -14.231 1.00 95.00 98 GLY A CA 1
ATOM 764 C C . GLY A 1 98 ? 8.846 -9.936 -14.580 1.00 95.00 98 GLY A C 1
ATOM 765 O O . GLY A 1 98 ? 9.909 -9.804 -15.179 1.00 95.00 98 GLY A O 1
ATOM 766 N N . LEU A 1 99 ? 8.081 -8.893 -14.234 1.00 97.06 99 LEU A N 1
ATOM 767 C CA . LEU A 1 99 ? 8.416 -7.498 -14.548 1.00 97.06 99 LEU A CA 1
ATOM 768 C C . LEU A 1 99 ? 9.776 -7.039 -13.989 1.00 97.06 99 LEU A C 1
ATOM 770 O O . LEU A 1 99 ? 10.412 -6.156 -14.569 1.00 97.06 99 LEU A O 1
ATOM 774 N N . VAL A 1 100 ? 10.194 -7.620 -12.866 1.00 98.25 100 VAL A N 1
ATOM 775 C CA . VAL A 1 100 ? 11.447 -7.333 -12.161 1.00 98.25 100 VAL A CA 1
ATOM 776 C C . VAL A 1 100 ? 12.092 -8.638 -11.699 1.00 98.25 100 VAL A C 1
ATOM 778 O O . VAL A 1 100 ? 11.401 -9.613 -11.404 1.00 98.25 100 VAL A O 1
ATOM 781 N N . ALA A 1 101 ? 13.418 -8.656 -11.608 1.00 97.12 101 ALA A N 1
ATOM 782 C CA . ALA A 1 101 ? 14.199 -9.806 -11.162 1.00 97.12 101 ALA A CA 1
ATOM 783 C C . ALA A 1 101 ? 14.432 -9.832 -9.642 1.00 97.12 101 ALA A C 1
ATOM 785 O O . ALA A 1 101 ? 14.854 -10.854 -9.099 1.00 97.12 101 ALA A O 1
ATOM 786 N N . SER A 1 102 ? 14.201 -8.717 -8.939 1.00 97.56 102 SER A N 1
ATOM 787 C CA . SER A 1 102 ? 14.430 -8.617 -7.494 1.00 97.56 102 SER A CA 1
ATOM 788 C C . SER A 1 102 ? 13.574 -7.541 -6.825 1.00 97.56 102 SER A C 1
ATOM 790 O O . SER A 1 102 ? 13.056 -6.635 -7.478 1.00 97.56 102 SER A O 1
ATOM 792 N N . ALA A 1 103 ? 13.475 -7.611 -5.494 1.00 96.12 103 ALA A N 1
ATOM 793 C CA . ALA A 1 103 ? 12.854 -6.559 -4.691 1.00 96.12 103 ALA A CA 1
ATOM 794 C C . ALA A 1 103 ? 13.599 -5.218 -4.806 1.00 96.12 103 ALA A C 1
ATOM 796 O O . ALA A 1 103 ? 12.950 -4.176 -4.824 1.00 96.12 103 ALA A O 1
ATOM 797 N N . GLN A 1 104 ? 14.931 -5.245 -4.937 1.00 96.94 104 GLN A N 1
ATOM 798 C CA . GLN A 1 104 ? 15.725 -4.033 -5.144 1.00 96.94 104 GLN A CA 1
ATOM 799 C C . GLN A 1 104 ? 15.366 -3.366 -6.474 1.00 96.94 104 GLN A C 1
ATOM 801 O O . GLN A 1 104 ? 15.061 -2.181 -6.505 1.00 96.94 104 GLN A O 1
ATOM 806 N N . GLU A 1 105 ? 15.287 -4.143 -7.558 1.00 98.31 105 GLU A N 1
ATOM 807 C CA . GLU A 1 105 ? 14.884 -3.608 -8.862 1.00 98.31 105 GLU A CA 1
ATOM 808 C C . GLU A 1 105 ? 13.466 -3.011 -8.821 1.00 98.31 105 GLU A C 1
ATOM 810 O O . GLU A 1 105 ? 13.217 -1.967 -9.423 1.00 98.31 105 GLU A O 1
ATOM 815 N N . ALA A 1 106 ? 12.540 -3.635 -8.082 1.00 98.19 106 ALA A N 1
ATOM 816 C CA . ALA A 1 106 ? 11.196 -3.095 -7.885 1.00 98.19 106 ALA A CA 1
ATOM 817 C C . ALA A 1 106 ? 11.206 -1.717 -7.206 1.00 98.19 106 ALA A C 1
ATOM 819 O O . ALA A 1 106 ? 10.386 -0.868 -7.553 1.00 98.19 106 ALA A O 1
ATOM 820 N N . GLN A 1 107 ? 12.114 -1.497 -6.250 1.00 97.62 107 GLN A N 1
ATOM 821 C CA . GLN A 1 107 ? 12.287 -0.209 -5.577 1.00 97.62 107 GLN A CA 1
ATOM 822 C C . GLN A 1 107 ? 12.933 0.812 -6.517 1.00 97.62 107 GLN A C 1
ATOM 824 O O . GLN A 1 107 ? 12.370 1.888 -6.711 1.00 97.62 107 GLN A O 1
ATOM 829 N N . ASP A 1 108 ? 14.042 0.454 -7.166 1.00 98.06 108 ASP A N 1
ATOM 830 C CA . ASP A 1 108 ? 14.796 1.345 -8.058 1.00 98.06 108 ASP A CA 1
ATOM 831 C C . ASP A 1 108 ? 13.937 1.841 -9.233 1.00 98.06 108 ASP A C 1
ATOM 833 O O . ASP A 1 108 ? 14.011 3.002 -9.639 1.00 98.06 108 ASP A O 1
ATOM 837 N N . ARG A 1 109 ? 13.082 0.962 -9.768 1.00 98.50 109 ARG A N 1
ATOM 838 C CA . ARG A 1 109 ? 12.208 1.242 -10.917 1.00 98.50 109 ARG A CA 1
ATOM 839 C C . ARG A 1 109 ? 10.775 1.583 -10.517 1.00 98.50 109 ARG A C 1
ATOM 841 O O . ARG A 1 109 ? 9.911 1.678 -11.389 1.00 98.50 109 ARG A O 1
ATOM 848 N N . PHE A 1 110 ? 10.487 1.791 -9.230 1.00 98.62 110 PHE A N 1
ATOM 849 C CA . PHE A 1 110 ? 9.116 1.937 -8.728 1.00 98.62 110 PHE A CA 1
ATOM 850 C C . PHE A 1 110 ? 8.329 3.021 -9.479 1.00 98.62 110 PHE A C 1
ATOM 852 O O . PHE A 1 110 ? 7.212 2.791 -9.947 1.00 98.62 110 PHE A O 1
ATOM 859 N N . GLN A 1 111 ? 8.930 4.201 -9.652 1.00 98.44 111 GLN A N 1
ATOM 860 C CA . GLN A 1 111 ? 8.264 5.319 -10.320 1.00 98.44 111 GLN A CA 1
ATOM 861 C C . GLN A 1 111 ? 8.061 5.078 -11.822 1.00 98.44 111 GLN A C 1
ATOM 863 O O . GLN A 1 111 ? 6.968 5.330 -12.332 1.00 98.44 111 GLN A O 1
ATOM 868 N N . GLU A 1 112 ? 9.080 4.548 -12.507 1.00 98.50 112 GLU A N 1
ATOM 869 C CA . GLU A 1 112 ? 9.019 4.161 -13.925 1.00 98.50 112 GLU A CA 1
ATOM 870 C C . GLU A 1 112 ? 7.885 3.154 -14.160 1.00 98.50 112 GLU A C 1
ATOM 872 O O . GLU A 1 112 ? 7.052 3.333 -15.051 1.00 98.50 112 GLU A O 1
ATOM 877 N N . ILE A 1 113 ? 7.804 2.123 -13.315 1.00 98.50 113 ILE A N 1
ATOM 878 C CA . ILE A 1 113 ? 6.806 1.058 -13.413 1.00 98.50 113 ILE A CA 1
ATOM 879 C C . ILE A 1 113 ? 5.391 1.612 -13.228 1.00 98.50 113 ILE A C 1
ATOM 881 O O . ILE A 1 113 ? 4.493 1.300 -14.013 1.00 98.50 113 ILE A O 1
ATOM 885 N N . LEU A 1 114 ? 5.166 2.457 -12.223 1.00 98.44 114 LEU A N 1
ATOM 886 C CA . LEU A 1 114 ? 3.845 3.042 -11.983 1.00 98.44 114 LEU A CA 1
ATOM 887 C C . LEU A 1 114 ? 3.379 3.935 -13.145 1.00 98.44 114 LEU A C 1
ATOM 889 O O . LEU A 1 114 ? 2.185 3.943 -13.450 1.00 98.44 114 LEU A O 1
ATOM 893 N N . GLN A 1 115 ? 4.301 4.637 -13.813 1.00 98.31 115 GLN A N 1
ATOM 894 C CA . GLN A 1 115 ? 4.006 5.449 -15.000 1.00 98.31 115 GLN A CA 1
ATOM 895 C C . GLN A 1 115 ? 3.720 4.594 -16.238 1.00 98.31 115 GLN A C 1
ATOM 897 O O . GLN A 1 115 ? 2.781 4.880 -16.980 1.00 98.31 115 GLN A O 1
ATOM 902 N N . ALA A 1 116 ? 4.523 3.554 -16.466 1.00 97.81 116 ALA A N 1
ATOM 903 C CA . ALA A 1 116 ? 4.435 2.715 -17.657 1.00 97.81 116 ALA A CA 1
ATOM 904 C C . ALA A 1 116 ? 3.240 1.748 -17.622 1.00 97.81 116 ALA A C 1
ATOM 906 O O . ALA A 1 116 ? 2.681 1.410 -18.667 1.00 97.81 116 ALA A O 1
ATOM 907 N N . TYR A 1 117 ? 2.826 1.309 -16.430 1.00 97.38 117 TYR A N 1
ATOM 908 C CA . TYR A 1 117 ? 1.828 0.256 -16.258 1.00 97.38 117 TYR A CA 1
ATOM 909 C C . TYR A 1 117 ? 0.641 0.741 -15.409 1.00 97.38 117 TYR A C 1
ATOM 911 O O . TYR A 1 117 ? 0.675 0.662 -14.174 1.00 97.38 117 TYR A O 1
ATOM 919 N N . PRO A 1 118 ? -0.480 1.141 -16.046 1.00 94.38 118 PRO A N 1
ATOM 920 C CA . PRO A 1 118 ? -1.666 1.647 -15.349 1.00 94.38 118 PRO A CA 1
ATOM 921 C C . PRO A 1 118 ? -2.235 0.708 -14.278 1.00 94.38 118 PRO A C 1
ATOM 923 O O . PRO A 1 118 ? -2.862 1.164 -13.327 1.00 94.38 118 PRO A O 1
ATOM 926 N N . ARG A 1 119 ? -1.998 -0.607 -14.368 1.00 94.75 119 ARG A N 1
ATOM 927 C CA . ARG A 1 119 ? -2.412 -1.561 -13.325 1.00 94.75 119 ARG A CA 1
ATOM 928 C C . ARG A 1 119 ? -1.735 -1.325 -11.969 1.00 94.75 119 ARG A C 1
ATOM 930 O O . ARG A 1 119 ? -2.347 -1.672 -10.962 1.00 94.75 119 ARG A O 1
ATOM 937 N N . TYR A 1 120 ? -0.545 -0.722 -11.929 1.00 96.88 120 TYR A N 1
ATOM 938 C CA . TYR A 1 120 ? 0.159 -0.372 -10.689 1.00 96.88 120 TYR A CA 1
ATOM 939 C C . TYR A 1 120 ? -0.056 1.090 -10.302 1.00 96.88 120 TYR A C 1
ATOM 941 O O . TYR A 1 120 ? -0.356 1.363 -9.143 1.00 96.88 120 TYR A O 1
ATOM 949 N N . GLY A 1 121 ? 0.014 2.016 -11.265 1.00 94.25 121 GLY A N 1
ATOM 950 C CA . GLY A 1 121 ? -0.227 3.444 -11.011 1.00 94.25 121 GLY A CA 1
ATOM 951 C C . GLY A 1 121 ? -1.695 3.791 -10.733 1.00 94.25 121 GLY A C 1
ATOM 952 O O . GLY A 1 121 ? -1.985 4.757 -10.033 1.00 94.25 121 GLY A O 1
ATOM 953 N N . LYS A 1 122 ? -2.633 2.979 -11.235 1.00 94.56 122 LYS A N 1
ATOM 954 C CA . LYS A 1 122 ? -4.092 3.177 -11.216 1.00 94.56 122 LYS A CA 1
ATOM 955 C C . LYS A 1 122 ? -4.526 4.458 -11.938 1.00 94.56 122 LYS A C 1
ATOM 957 O O . LYS A 1 122 ? -5.008 4.393 -13.063 1.00 94.56 122 LYS A O 1
ATOM 962 N N . ASN A 1 123 ? -4.377 5.613 -11.298 1.00 95.56 123 ASN A N 1
ATOM 963 C CA . ASN A 1 123 ? -4.713 6.933 -11.829 1.00 95.56 123 ASN A CA 1
ATOM 964 C C . ASN A 1 123 ? -3.737 7.992 -11.287 1.00 95.56 123 ASN A C 1
ATOM 966 O O . ASN A 1 123 ? -2.952 7.709 -10.385 1.00 95.56 123 ASN A O 1
ATOM 970 N N . ALA A 1 124 ? -3.782 9.215 -11.823 1.00 96.88 124 ALA A N 1
ATOM 971 C CA . ALA A 1 124 ? -2.812 10.252 -11.460 1.00 96.88 124 ALA A CA 1
ATOM 972 C C . ALA A 1 124 ? -2.786 10.596 -9.949 1.00 96.88 124 ALA A C 1
ATOM 974 O O . ALA A 1 124 ? -1.686 10.615 -9.397 1.00 96.88 124 ALA A O 1
ATOM 975 N N . PRO A 1 125 ? -3.926 10.788 -9.247 1.00 96.88 125 PRO A N 1
ATOM 976 C CA . PRO A 1 125 ? -3.914 11.023 -7.797 1.00 96.88 125 PRO A CA 1
ATOM 977 C C . PRO A 1 125 ? -3.317 9.865 -6.986 1.00 96.88 125 PRO A C 1
ATOM 979 O O . PRO A 1 125 ? -2.488 10.084 -6.106 1.00 96.88 125 PRO A O 1
ATOM 982 N N . THR A 1 126 ? -3.692 8.627 -7.316 1.00 97.19 126 THR A N 1
ATOM 983 C CA . THR A 1 126 ? -3.184 7.417 -6.648 1.00 97.19 126 THR A CA 1
ATOM 984 C C . THR A 1 126 ? -1.678 7.270 -6.854 1.00 97.19 126 THR A C 1
ATOM 986 O O . THR A 1 126 ? -0.929 7.034 -5.910 1.00 97.19 126 THR A O 1
ATOM 989 N N . MET A 1 127 ? -1.217 7.458 -8.091 1.00 98.00 127 MET A N 1
ATOM 990 C CA . MET A 1 127 ? 0.197 7.384 -8.438 1.00 98.00 127 MET A CA 1
ATOM 991 C C . MET A 1 127 ? 1.020 8.463 -7.724 1.00 98.00 127 MET A C 1
ATOM 993 O O . MET A 1 127 ? 2.104 8.166 -7.227 1.00 98.00 127 MET A O 1
ATOM 997 N N . ALA A 1 128 ? 0.503 9.692 -7.625 1.00 98.06 128 ALA A N 1
ATOM 998 C CA . ALA A 1 128 ? 1.164 10.770 -6.894 1.00 98.06 128 ALA A CA 1
ATOM 999 C C . ALA A 1 128 ? 1.365 10.414 -5.410 1.00 98.06 128 ALA A C 1
ATOM 1001 O O . ALA A 1 128 ? 2.480 10.557 -4.906 1.00 98.06 128 ALA A O 1
ATOM 1002 N N . ARG A 1 129 ? 0.336 9.855 -4.753 1.00 97.88 129 ARG A N 1
ATOM 1003 C CA . ARG A 1 129 ? 0.432 9.345 -3.374 1.00 97.88 129 ARG A CA 1
ATOM 1004 C C . ARG A 1 129 ? 1.490 8.253 -3.238 1.00 97.88 129 ARG A C 1
ATOM 1006 O O . ARG A 1 129 ? 2.357 8.341 -2.376 1.00 97.88 129 ARG A O 1
ATOM 1013 N N . TYR A 1 130 ? 1.493 7.263 -4.131 1.00 98.44 130 TYR A N 1
ATOM 1014 C CA . TYR A 1 130 ? 2.519 6.217 -4.101 1.00 98.44 130 TYR A CA 1
ATOM 1015 C C . TYR A 1 130 ? 3.941 6.769 -4.267 1.00 98.44 130 TYR A C 1
ATOM 1017 O O . TYR A 1 130 ? 4.861 6.262 -3.631 1.00 98.44 130 TYR A O 1
ATOM 1025 N N . PHE A 1 131 ? 4.143 7.820 -5.069 1.00 98.56 131 PHE A N 1
ATOM 1026 C CA . PHE A 1 131 ? 5.453 8.470 -5.179 1.00 98.56 131 PHE A CA 1
ATOM 1027 C C . PHE A 1 131 ? 5.862 9.206 -3.909 1.00 98.56 131 PHE A C 1
ATOM 1029 O O . PHE A 1 131 ? 7.047 9.232 -3.585 1.00 98.56 131 PHE A O 1
ATOM 1036 N N . GLU A 1 132 ? 4.914 9.819 -3.205 1.00 98.31 132 GLU A N 1
ATOM 1037 C CA . GLU A 1 132 ? 5.172 10.423 -1.898 1.00 98.31 132 GLU A CA 1
ATOM 1038 C C . GLU A 1 132 ? 5.605 9.363 -0.886 1.00 98.31 132 GLU A C 1
ATOM 1040 O O . GLU A 1 132 ? 6.655 9.528 -0.270 1.00 98.31 132 GLU A O 1
ATOM 1045 N N . TYR A 1 133 ? 4.877 8.246 -0.795 1.00 98.12 133 TYR A N 1
ATOM 1046 C CA . TYR A 1 133 ? 5.210 7.151 0.126 1.00 98.12 133 TYR A CA 1
ATOM 1047 C C . TYR A 1 133 ? 6.564 6.530 -0.204 1.00 98.12 133 TYR A C 1
ATOM 1049 O O . TYR A 1 133 ? 7.378 6.319 0.690 1.00 98.12 133 TYR A O 1
ATOM 1057 N N . HIS A 1 134 ? 6.837 6.300 -1.491 1.00 98.31 134 HIS A N 1
ATOM 1058 C CA . HIS A 1 134 ? 8.127 5.796 -1.946 1.00 98.31 134 HIS A CA 1
ATOM 1059 C C . HIS A 1 134 ? 9.274 6.712 -1.501 1.00 98.31 134 HIS A C 1
ATOM 1061 O O . HIS A 1 134 ? 10.224 6.237 -0.889 1.00 98.31 134 HIS A O 1
ATOM 1067 N N . ARG A 1 135 ? 9.171 8.030 -1.731 1.00 98.31 135 ARG A N 1
ATOM 1068 C CA . ARG A 1 135 ? 10.215 8.979 -1.311 1.00 98.31 135 ARG A CA 1
ATOM 1069 C C . ARG A 1 135 ? 10.388 9.033 0.206 1.00 98.31 135 ARG A C 1
ATOM 1071 O O . ARG A 1 135 ? 11.524 9.029 0.666 1.00 98.31 135 ARG A O 1
ATOM 1078 N N . GLU A 1 136 ? 9.291 9.088 0.964 1.00 97.38 136 GLU A N 1
ATOM 1079 C CA . GLU A 1 136 ? 9.325 9.111 2.436 1.00 97.38 136 GLU A CA 1
ATOM 1080 C C . GLU A 1 136 ? 10.037 7.865 2.978 1.00 97.38 136 GLU A C 1
ATOM 1082 O O . GLU A 1 136 ? 10.972 7.974 3.765 1.00 97.38 136 GLU A O 1
ATOM 1087 N N . ILE A 1 137 ? 9.647 6.679 2.509 1.00 96.44 137 ILE A N 1
ATOM 1088 C CA . ILE A 1 137 ? 10.167 5.408 3.022 1.00 96.44 137 ILE A CA 1
ATOM 1089 C C . ILE A 1 137 ? 11.616 5.172 2.586 1.00 96.44 137 ILE A C 1
ATOM 1091 O O . ILE A 1 137 ? 12.417 4.711 3.393 1.00 96.44 137 ILE A O 1
ATOM 1095 N N . GLN A 1 138 ? 11.988 5.511 1.348 1.00 96.44 138 GLN A N 1
ATOM 1096 C CA . GLN A 1 138 ? 13.382 5.402 0.897 1.00 96.44 138 GLN A CA 1
ATOM 1097 C C . GLN A 1 138 ? 14.309 6.349 1.674 1.00 96.44 138 GLN A C 1
ATOM 1099 O O . GLN A 1 138 ? 15.422 5.957 2.019 1.00 96.44 138 GLN A O 1
ATOM 1104 N N . ALA A 1 139 ? 13.847 7.560 2.007 1.00 95.50 139 ALA A N 1
ATOM 1105 C CA . ALA A 1 139 ? 14.606 8.475 2.858 1.00 95.50 139 ALA A CA 1
ATOM 1106 C C . ALA A 1 139 ? 14.814 7.898 4.268 1.00 95.50 139 ALA A C 1
ATOM 1108 O O . ALA A 1 139 ? 15.935 7.911 4.764 1.00 95.50 139 ALA A O 1
ATOM 1109 N N . LEU A 1 140 ? 13.769 7.321 4.873 1.00 93.50 140 LEU A N 1
ATOM 1110 C CA . LEU A 1 140 ? 13.862 6.680 6.191 1.00 93.50 140 LEU A CA 1
ATOM 1111 C C . LEU A 1 140 ? 14.814 5.474 6.201 1.00 93.50 140 LEU A C 1
ATOM 1113 O O . LEU A 1 140 ? 15.555 5.296 7.165 1.00 93.50 140 LEU A O 1
ATOM 1117 N N . ILE A 1 141 ? 14.820 4.658 5.141 1.00 91.62 141 ILE A N 1
ATOM 1118 C CA . ILE A 1 141 ? 15.768 3.539 4.999 1.00 91.62 141 ILE A CA 1
ATOM 1119 C C . ILE A 1 141 ? 17.204 4.072 4.938 1.00 91.62 141 ILE A C 1
ATOM 1121 O O . ILE A 1 141 ? 18.055 3.614 5.694 1.00 91.62 141 ILE A O 1
ATOM 1125 N N . ALA A 1 142 ? 17.460 5.087 4.108 1.00 91.75 142 ALA A N 1
ATOM 1126 C CA . ALA A 1 142 ? 18.788 5.683 3.991 1.00 91.75 142 ALA A CA 1
ATOM 1127 C C . ALA A 1 142 ? 19.266 6.332 5.304 1.00 91.75 142 ALA A C 1
ATOM 1129 O O . ALA A 1 142 ? 20.442 6.236 5.648 1.00 91.75 142 ALA A O 1
ATOM 1130 N N . GLU A 1 143 ? 18.376 6.991 6.051 1.00 89.69 143 GLU A N 1
ATOM 1131 C CA . GLU A 1 143 ? 18.682 7.529 7.384 1.00 89.69 143 GLU A CA 1
ATOM 1132 C C . GLU A 1 143 ? 19.061 6.410 8.367 1.00 89.69 143 GLU A C 1
ATOM 1134 O O . GLU A 1 143 ? 20.101 6.503 9.020 1.00 89.69 143 GLU A O 1
ATOM 1139 N N . ALA A 1 144 ? 18.288 5.320 8.416 1.00 86.00 144 ALA A N 1
ATOM 1140 C CA . ALA A 1 144 ? 18.567 4.177 9.287 1.00 86.00 144 ALA A CA 1
ATOM 1141 C C . ALA A 1 144 ? 19.886 3.459 8.937 1.00 86.00 144 ALA A C 1
ATOM 1143 O O . ALA A 1 144 ? 20.630 3.060 9.839 1.00 86.00 144 ALA A O 1
ATOM 1144 N N . ASP A 1 145 ? 20.209 3.325 7.648 1.00 85.44 145 ASP A N 1
ATOM 1145 C CA . ASP A 1 145 ? 21.477 2.745 7.182 1.00 85.44 145 ASP A CA 1
ATOM 1146 C C . ASP A 1 145 ? 22.680 3.622 7.573 1.00 85.44 145 ASP A C 1
ATOM 1148 O O . ASP A 1 145 ? 23.734 3.115 7.959 1.00 85.44 145 ASP A O 1
ATOM 1152 N N . ASN A 1 146 ? 22.519 4.949 7.543 1.00 81.50 146 ASN A N 1
ATOM 1153 C CA . ASN A 1 146 ? 23.560 5.883 7.974 1.00 81.50 146 ASN A CA 1
ATOM 1154 C C . ASN A 1 146 ? 23.768 5.873 9.499 1.00 81.50 146 AS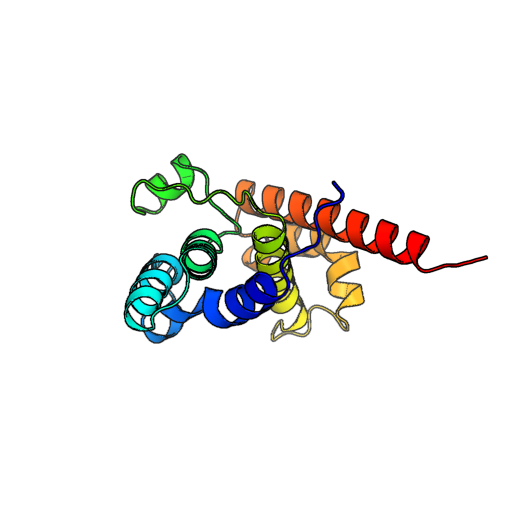N A C 1
ATOM 1156 O O . ASN A 1 146 ? 24.898 6.023 9.958 1.00 81.50 146 ASN A O 1
ATOM 1160 N N . GLU A 1 147 ? 22.708 5.689 10.292 1.00 76.12 147 GLU A N 1
ATOM 1161 C CA . GLU A 1 147 ? 22.796 5.589 11.759 1.00 76.12 147 GLU A CA 1
ATOM 1162 C C . GLU A 1 147 ? 23.375 4.247 12.242 1.00 76.12 147 GLU A C 1
ATOM 1164 O O . GLU A 1 147 ? 23.964 4.174 13.322 1.00 76.12 147 GLU A O 1
ATOM 1169 N N . SER A 1 148 ? 23.237 3.182 11.447 1.00 59.97 148 SER A N 1
ATOM 1170 C CA . SER A 1 148 ? 23.739 1.836 11.758 1.00 59.97 148 SER A CA 1
ATOM 1171 C C . SER A 1 148 ? 25.187 1.578 11.317 1.00 59.97 148 SER A C 1
ATOM 1173 O O . SER A 1 148 ? 25.710 0.489 11.563 1.00 59.97 148 SER A O 1
ATOM 1175 N N . LEU A 1 149 ? 25.870 2.582 10.753 1.00 41.44 149 LEU A N 1
ATOM 1176 C CA . LEU A 1 149 ? 27.322 2.607 10.556 1.00 41.44 149 LEU A CA 1
ATOM 1177 C C . LEU A 1 149 ? 28.015 3.298 11.752 1.00 41.44 149 LEU A C 1
ATOM 1179 O O . LEU A 1 149 ? 28.199 4.517 11.727 1.00 41.44 149 LEU A O 1
ATOM 1183 N N . PRO A 1 150 ? 28.440 2.571 12.806 1.00 47.97 150 PRO A N 1
ATOM 1184 C CA . PRO A 1 150 ? 29.344 3.140 13.792 1.00 47.97 150 PRO A CA 1
ATOM 1185 C C . PRO A 1 150 ? 30.746 3.263 13.180 1.00 47.97 150 PRO A C 1
ATOM 1187 O O . PRO A 1 150 ? 31.240 2.333 12.538 1.00 47.97 150 PRO A O 1
ATOM 1190 N N . VAL A 1 151 ? 31.382 4.414 13.400 1.00 44.88 151 VAL A N 1
ATOM 1191 C CA . VAL A 1 151 ? 32.842 4.573 13.293 1.00 44.88 151 VAL A CA 1
ATOM 1192 C C . VAL A 1 151 ? 33.514 3.842 14.451 1.00 44.88 151 VAL A C 1
ATOM 1194 O O . VAL A 1 151 ? 32.971 3.930 15.577 1.00 44.88 151 VAL A O 1
#

Secondary structure (DSSP, 8-state):
--PPP-HHHHHHHHHHTTGGGGT-SSTTHHHHHHHHHHHTT--HHHHHHHHHTGGGSB-HHHHHHTT--S--BS--SHHHHHHHHHHHHHHHHT-TT---SSHHHHHHTHHHHHHH-HHHH-SHHHHHHHHHHHHHHHHHHHHHHHHT---

Sequence (151 aa):
VNAPVDMELVGRGALFHDLGKVKTHAIEHGRIGAELGVALGLPQEVRDVMEKHIRGGLSPQEARELGLPDRDYALHRLEERIIIYADRLVDIITDPYGLVASAQEAQDRFQEILQAYPRYGKNAPTMARYFEYHREIQALIAEADNESLPV

pLDDT: mean 94.26, std 10.13, range [41.44, 98.69]

InterPro domains:
  IPR003607 HD/PDEase domain [cd00077] (4-89)
  IPR006674 HD domain [PF01966] (5-89)
  IPR006675 HDIG domain [TIGR00277] (5-54)

Organism: NCBI:txid270496